Protein AF-T0RLL5-F1 (afdb_monomer)

Secondary structure (DSSP, 8-state):
----------TTHHHHHHHHHHHHHHHHHHHHHHHHHHHHHHHHHHHHHHHHHHHHHHHHHHHHHHHHHHHHHHHHHHHHS-TT-TTHHHHHHHHHHHHHHHHHHHHHTPPP---HHHHHHHHHH---PPPPP--GGGTT--

Organism: Saprolegnia diclina (strain VS20) (NCBI:txid1156394)

Sequence (142 aa):
MFDEDSDGMSDGGVVDDRVWMEKESLAMERRSRTVGFREGIDVGKEQMLQEGFDHGYKAGAAKGFEMGTLHGILRAFKHQFPADHPAMAAVLALAAELKASEEAAVTAGDIPAASSNQEAAVLAAVPLPLPHAPSTNDAHKE

Foldseek 3Di:
DDDDPPPPPPPVVVVVVVVVVVVVVVVVVVCCVVVVVVVVVVVVVVVVVVVVCVVVCVVLVQQVVQLVLLLVLLVVCPVPDDCPPPLNVLSVVLNVVSVVQCVVCVVVVHRHGDDPVSVVSSCVSGVDDRDDDDPPVVPPDD

Radius of gyration: 35.5 Å; Cα contacts (8 Å, |Δi|>4): 57; chains: 1; bounding box: 49×31×124 Å

InterPro domains:
  IPR019191 Essential protein Yae1, N-terminal [PF09811] (36-74)
  IPR038881 Yae1-like [PTHR18829] (14-79)

Nearest PDB structures (foldseek):
  5wkq-assembly1_A  TM=6.119E-01  e=4.401E+00  Shigella flexneri

Solvent-accessible surface area (backbone atoms only — not comparable to full-atom values): 8384 Å² total; per-residue (Å²): 141,81,82,78,83,75,78,76,72,67,81,64,56,69,61,50,52,51,55,51,51,54,50,49,51,53,52,48,50,52,47,50,53,56,49,50,51,50,52,50,50,52,51,51,51,50,51,54,50,49,55,51,46,53,55,50,45,56,57,43,49,54,27,45,48,52,41,49,49,54,52,48,52,50,50,48,48,61,71,76,46,65,82,84,42,87,53,43,64,57,48,52,51,51,54,51,51,52,52,52,52,37,55,51,26,53,73,72,72,44,78,45,59,65,49,74,66,56,54,53,50,48,44,71,69,40,93,59,87,77,83,75,76,84,70,80,80,73,80,80,81,129

Mean predicted aligned error: 13.97 Å

pLDDT: mean 77.92, std 14.73, range [38.81, 93.06]

Structure (mmCIF, N/CA/C/O backbone):
data_AF-T0RLL5-F1
#
_entry.id   AF-T0RLL5-F1
#
loop_
_atom_site.group_PDB
_atom_site.id
_atom_site.type_symbol
_atom_site.label_atom_id
_atom_site.label_alt_id
_atom_site.label_comp_id
_atom_site.label_asym_id
_atom_site.label_entity_id
_atom_site.label_seq_id
_atom_site.pdbx_PDB_ins_code
_atom_site.Cartn_x
_atom_site.Cartn_y
_atom_site.Cartn_z
_atom_site.occupancy
_atom_site.B_iso_or_equiv
_atom_site.auth_seq_id
_atom_site.auth_comp_id
_atom_site.auth_asym_id
_atom_site.auth_atom_id
_atom_site.pdbx_PDB_model_num
ATOM 1 N N . MET A 1 1 ? 19.385 -3.910 -96.687 1.00 40.47 1 MET A N 1
ATOM 2 C CA . MET A 1 1 ? 19.036 -2.834 -95.747 1.00 40.47 1 MET A CA 1
ATOM 3 C C . MET A 1 1 ? 18.760 -3.542 -94.436 1.00 40.47 1 MET A C 1
ATOM 5 O O . MET A 1 1 ? 17.699 -4.129 -94.291 1.00 40.47 1 MET A O 1
ATOM 9 N N . PHE A 1 2 ? 19.808 -3.699 -93.632 1.00 43.12 2 PHE A N 1
ATOM 10 C CA . PHE A 1 2 ? 19.757 -4.292 -92.300 1.00 43.12 2 PHE A CA 1
ATOM 11 C C . PHE A 1 2 ? 20.078 -3.125 -91.378 1.00 43.12 2 PHE A C 1
ATOM 13 O O . PHE A 1 2 ? 21.207 -2.643 -91.414 1.00 43.12 2 PHE A O 1
ATOM 20 N N . ASP A 1 3 ? 19.066 -2.594 -90.702 1.00 46.31 3 ASP A N 1
ATOM 21 C CA . ASP A 1 3 ? 19.270 -1.566 -89.691 1.00 46.31 3 ASP A CA 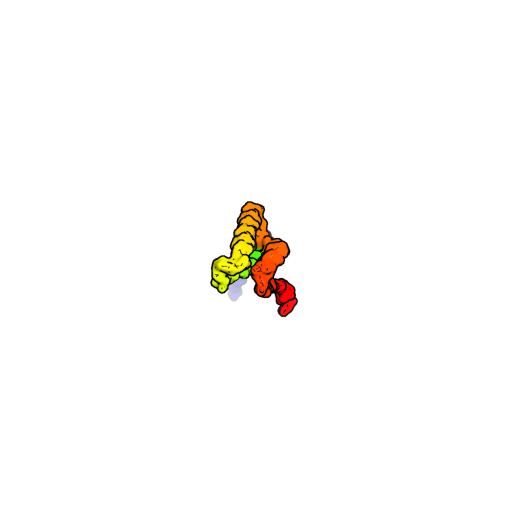1
ATOM 22 C C . ASP A 1 3 ? 19.801 -2.256 -88.430 1.00 46.31 3 ASP A C 1
ATOM 24 O O . ASP A 1 3 ? 19.223 -3.222 -87.931 1.00 46.31 3 ASP A O 1
ATOM 28 N N . GLU A 1 4 ? 20.979 -1.807 -88.008 1.00 52.03 4 GLU A N 1
ATOM 29 C CA . GLU A 1 4 ? 21.642 -2.158 -86.761 1.00 52.03 4 GLU A CA 1
ATOM 30 C C . GLU A 1 4 ? 20.833 -1.588 -85.594 1.00 52.03 4 GLU A C 1
ATOM 32 O O . GLU A 1 4 ? 20.933 -0.399 -85.279 1.00 52.03 4 GLU A O 1
ATOM 37 N N . ASP A 1 5 ? 20.077 -2.444 -84.909 1.00 48.53 5 ASP A N 1
ATOM 38 C CA . ASP A 1 5 ? 19.682 -2.190 -83.527 1.00 48.53 5 ASP A CA 1
ATOM 39 C C . ASP A 1 5 ? 20.956 -2.255 -82.671 1.00 48.53 5 ASP A C 1
ATOM 41 O O . ASP A 1 5 ? 21.390 -3.294 -82.172 1.00 48.53 5 ASP A O 1
ATOM 45 N N . SER A 1 6 ? 21.628 -1.108 -82.603 1.00 50.38 6 SER A N 1
ATOM 46 C CA . SER A 1 6 ? 22.720 -0.814 -81.689 1.00 50.38 6 SER A CA 1
ATOM 47 C C . SER A 1 6 ? 22.157 -0.797 -80.268 1.00 50.38 6 SER A C 1
ATOM 49 O O . SER A 1 6 ? 21.917 0.270 -79.696 1.00 50.38 6 SER A O 1
ATOM 51 N N . ASP A 1 7 ? 21.986 -1.983 -79.689 1.00 55.16 7 ASP A N 1
ATOM 52 C CA . ASP A 1 7 ? 21.753 -2.198 -78.263 1.00 55.16 7 ASP A CA 1
ATOM 53 C C . ASP A 1 7 ? 23.016 -1.810 -77.481 1.00 55.16 7 ASP A C 1
ATOM 55 O O . ASP A 1 7 ? 23.765 -2.631 -76.952 1.00 55.16 7 ASP A O 1
ATOM 59 N N . GLY A 1 8 ? 23.261 -0.503 -77.412 1.00 52.50 8 GLY A N 1
ATOM 60 C CA . GLY A 1 8 ? 24.186 0.128 -76.487 1.00 52.50 8 GLY A CA 1
ATOM 61 C C . GLY A 1 8 ? 23.613 0.082 -75.076 1.00 52.50 8 GLY A C 1
ATOM 62 O O . GLY A 1 8 ? 23.361 1.125 -74.476 1.00 52.50 8 GLY A O 1
ATOM 63 N N . MET A 1 9 ? 23.397 -1.121 -74.542 1.00 52.41 9 MET A N 1
ATOM 64 C CA . MET A 1 9 ? 23.242 -1.303 -73.107 1.00 52.41 9 MET A CA 1
ATOM 65 C C . MET A 1 9 ? 24.612 -1.084 -72.490 1.00 52.41 9 MET A C 1
ATOM 67 O O . MET A 1 9 ? 25.475 -1.961 -72.484 1.00 52.41 9 MET A O 1
ATOM 71 N N . SER A 1 10 ? 24.835 0.145 -72.030 1.00 55.50 10 SER A N 1
ATOM 72 C CA . SER A 1 10 ? 25.986 0.458 -71.209 1.00 55.50 10 SER A CA 1
ATOM 73 C C . SER A 1 10 ? 25.939 -0.434 -69.965 1.00 55.50 10 SER A C 1
ATOM 75 O O . SER A 1 10 ? 25.114 -0.275 -69.068 1.00 55.50 10 SER A O 1
ATOM 77 N N . ASP A 1 11 ? 26.880 -1.370 -69.894 1.00 53.69 11 ASP A N 1
ATOM 78 C CA . ASP A 1 11 ? 27.212 -2.224 -68.744 1.00 53.69 11 ASP A CA 1
ATOM 79 C C . ASP A 1 11 ? 27.690 -1.413 -67.506 1.00 53.69 11 ASP A C 1
ATOM 81 O O . ASP A 1 11 ? 28.348 -1.911 -66.600 1.00 53.69 11 ASP A O 1
ATOM 85 N N . GLY A 1 12 ? 27.382 -0.112 -67.452 1.00 53.78 12 GLY A N 1
ATOM 86 C CA . GLY A 1 12 ? 27.729 0.799 -66.363 1.00 53.78 12 GLY A CA 1
ATOM 87 C C . GLY A 1 12 ? 26.679 0.881 -65.251 1.00 53.78 12 GLY A C 1
ATOM 88 O O . GLY A 1 12 ? 27.010 1.341 -64.163 1.00 53.78 12 GLY A O 1
ATOM 89 N N . GLY A 1 13 ? 25.438 0.432 -65.488 1.00 55.12 13 GLY A N 1
ATOM 90 C CA . GLY A 1 13 ? 24.351 0.501 -64.496 1.00 55.12 13 GLY A CA 1
ATOM 91 C C . GLY A 1 13 ? 24.400 -0.598 -63.425 1.00 55.12 13 GLY A C 1
ATOM 92 O O . GLY A 1 13 ? 24.160 -0.339 -62.252 1.00 55.12 13 GLY A O 1
ATOM 93 N N . VAL A 1 14 ? 24.795 -1.821 -63.795 1.00 56.12 14 VAL A N 1
ATOM 94 C CA . VAL A 1 14 ? 24.781 -2.987 -62.884 1.00 56.12 14 VAL A CA 1
ATOM 95 C C . VAL A 1 14 ? 25.866 -2.890 -61.802 1.00 56.12 14 VAL A C 1
ATOM 97 O O . VAL A 1 14 ? 25.698 -3.389 -60.686 1.00 56.12 14 VAL A O 1
ATOM 100 N N . VAL A 1 15 ? 26.990 -2.244 -62.123 1.00 58.16 15 VAL A N 1
ATOM 101 C CA . VAL A 1 15 ? 28.106 -2.039 -61.189 1.00 58.16 15 VAL A CA 1
ATOM 102 C C . VAL A 1 15 ? 27.783 -0.926 -60.188 1.00 58.16 15 VAL A C 1
ATOM 104 O O . VAL A 1 15 ? 28.099 -1.069 -59.008 1.00 58.16 15 VAL A O 1
ATOM 107 N N . ASP A 1 16 ? 27.108 0.139 -60.631 1.00 68.31 16 ASP A N 1
ATOM 108 C CA . ASP A 1 16 ? 26.664 1.235 -59.761 1.00 68.31 16 ASP A CA 1
ATOM 109 C C . ASP A 1 16 ? 25.573 0.751 -58.790 1.00 68.31 16 ASP A C 1
ATOM 111 O O . ASP A 1 16 ? 25.702 0.936 -57.580 1.00 68.31 16 ASP A O 1
ATOM 115 N N . ASP A 1 17 ? 24.580 -0.004 -59.275 1.00 73.94 17 ASP A N 1
ATOM 116 C CA . ASP A 1 17 ? 23.500 -0.557 -58.445 1.00 73.94 17 ASP A CA 1
ATOM 117 C C . ASP A 1 17 ? 24.015 -1.489 -57.337 1.00 73.94 17 ASP A C 1
ATOM 119 O O . ASP A 1 17 ? 23.561 -1.410 -56.194 1.00 73.94 17 ASP A O 1
ATOM 123 N N . ARG A 1 18 ? 25.007 -2.345 -57.627 1.00 80.44 18 ARG A N 1
ATOM 124 C CA . ARG A 1 18 ? 25.628 -3.211 -56.606 1.00 80.44 18 ARG A CA 1
ATOM 125 C C . ARG A 1 18 ? 26.347 -2.411 -55.525 1.00 80.44 18 ARG A C 1
ATOM 127 O O . ARG A 1 18 ? 26.190 -2.709 -54.343 1.00 80.44 18 ARG A O 1
ATOM 134 N N . VAL A 1 19 ? 27.095 -1.379 -55.909 1.00 82.25 19 VAL A N 1
ATOM 135 C CA . VAL A 1 19 ? 27.817 -0.518 -54.960 1.00 82.25 19 VAL A CA 1
ATOM 136 C C . VAL A 1 19 ? 26.840 0.306 -54.116 1.00 82.25 19 VAL A C 1
ATOM 138 O O . VAL A 1 19 ? 27.071 0.508 -52.921 1.00 82.25 19 VAL A O 1
ATOM 141 N N . TRP A 1 20 ? 25.727 0.758 -54.698 1.00 82.38 20 TRP A N 1
ATOM 142 C CA . TRP A 1 20 ? 24.647 1.414 -53.960 1.00 82.38 20 TRP A C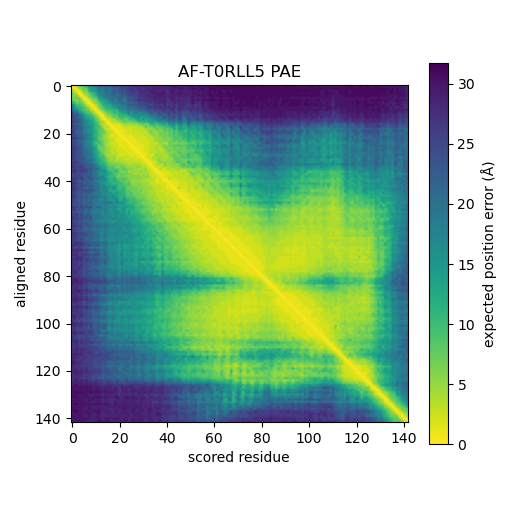A 1
ATOM 143 C C . TRP A 1 20 ? 23.951 0.467 -52.982 1.00 82.38 20 TRP A C 1
ATOM 145 O O . TRP A 1 20 ? 23.741 0.846 -51.829 1.00 82.38 20 TRP A O 1
ATOM 155 N N . MET A 1 21 ? 23.669 -0.773 -53.388 1.00 84.94 21 MET A N 1
ATOM 156 C CA . MET A 1 21 ? 23.091 -1.794 -52.509 1.00 84.94 21 MET A CA 1
ATOM 157 C C . MET A 1 21 ? 24.010 -2.140 -51.330 1.00 84.94 21 MET A C 1
ATOM 159 O O . MET A 1 21 ? 23.534 -2.243 -50.202 1.00 84.94 21 MET A O 1
ATOM 163 N N . GLU A 1 22 ? 25.319 -2.271 -51.552 1.00 87.81 22 GLU A N 1
ATOM 164 C CA . GLU A 1 22 ? 26.298 -2.517 -50.481 1.00 87.81 22 GLU A CA 1
ATOM 165 C C . GLU A 1 22 ? 26.426 -1.329 -49.515 1.00 87.81 22 GLU A C 1
ATOM 167 O O . GLU A 1 22 ? 26.565 -1.506 -48.303 1.00 87.81 22 GLU A O 1
ATOM 172 N N . LYS A 1 23 ? 26.346 -0.093 -50.022 1.00 86.50 23 LYS A N 1
ATOM 173 C CA . LYS A 1 23 ? 26.324 1.106 -49.171 1.00 86.50 23 LYS A CA 1
ATOM 174 C C . LYS A 1 23 ? 25.053 1.186 -48.335 1.00 86.50 23 LYS A C 1
ATOM 176 O O . LYS A 1 23 ? 25.141 1.507 -47.148 1.00 86.50 23 LYS A O 1
ATOM 181 N N . GLU A 1 24 ? 23.896 0.895 -48.926 1.00 87.31 24 GLU A N 1
ATOM 182 C CA . GLU A 1 24 ? 22.623 0.910 -48.205 1.00 87.31 24 GLU A CA 1
ATOM 183 C C . GLU A 1 24 ? 22.555 -0.222 -47.173 1.00 87.31 24 GLU A C 1
ATOM 185 O O . GLU A 1 24 ? 22.104 0.013 -46.053 1.00 87.31 24 GLU A O 1
ATOM 190 N N . SER A 1 25 ? 23.086 -1.413 -47.479 1.00 87.69 25 SER A N 1
ATOM 191 C CA . SER A 1 25 ? 23.151 -2.522 -46.518 1.00 87.69 25 SER A CA 1
ATOM 192 C C . SER A 1 25 ? 24.046 -2.184 -45.322 1.00 87.69 25 SER A C 1
ATOM 194 O O . SER A 1 25 ? 23.629 -2.363 -44.179 1.00 87.69 25 SER A O 1
ATOM 196 N N . LEU A 1 26 ? 25.215 -1.573 -45.549 1.00 87.19 26 LEU A N 1
ATOM 197 C CA . LEU A 1 26 ? 26.088 -1.071 -44.482 1.00 87.19 26 LEU A CA 1
ATOM 198 C C . LEU A 1 26 ? 25.440 0.059 -43.674 1.00 87.19 26 LEU A C 1
ATOM 200 O O . LEU A 1 26 ? 25.594 0.125 -42.451 1.00 87.19 26 LEU A O 1
ATOM 204 N N . ALA A 1 27 ? 24.720 0.971 -44.329 1.00 84.81 27 ALA A N 1
ATOM 205 C CA . ALA A 1 27 ? 23.989 2.037 -43.649 1.00 84.81 27 ALA A CA 1
ATOM 206 C C . ALA A 1 27 ? 22.841 1.476 -42.798 1.00 84.81 27 ALA A C 1
ATOM 208 O O . ALA A 1 27 ? 22.596 1.950 -41.685 1.00 84.81 27 ALA A O 1
ATOM 209 N N . MET A 1 28 ? 22.144 0.455 -43.296 1.00 84.12 28 MET A N 1
ATOM 210 C CA . MET A 1 28 ? 21.097 -0.254 -42.573 1.00 84.12 28 MET A CA 1
ATOM 211 C C . MET A 1 28 ? 21.667 -1.038 -41.387 1.00 84.12 28 MET A C 1
ATOM 213 O O . MET A 1 28 ? 21.129 -0.919 -40.292 1.00 84.12 28 MET A O 1
ATOM 217 N N . GLU A 1 29 ? 22.790 -1.739 -41.547 1.00 84.69 29 GLU A N 1
ATOM 218 C CA . GLU A 1 29 ? 23.466 -2.467 -40.466 1.00 84.69 29 GLU A CA 1
ATOM 219 C C . GLU A 1 29 ? 23.929 -1.518 -39.353 1.00 84.69 29 GLU A C 1
ATOM 221 O O . GLU A 1 29 ? 23.670 -1.752 -38.171 1.00 84.69 29 GLU A O 1
ATOM 226 N N . ARG A 1 30 ? 24.550 -0.388 -39.718 1.00 81.88 30 ARG A N 1
ATOM 227 C CA . ARG A 1 30 ? 24.964 0.644 -38.754 1.00 81.88 30 ARG A CA 1
ATOM 228 C C . ARG A 1 30 ? 23.771 1.202 -37.989 1.00 81.88 30 ARG A C 1
ATOM 230 O O . ARG A 1 30 ? 23.822 1.274 -36.763 1.00 81.88 30 ARG A O 1
ATOM 237 N N . ARG A 1 31 ? 22.687 1.554 -38.692 1.00 80.81 31 ARG A N 1
ATOM 238 C CA . ARG A 1 31 ? 21.448 2.030 -38.059 1.00 80.81 31 ARG A CA 1
ATOM 239 C C . ARG A 1 31 ? 20.850 0.961 -37.153 1.00 80.81 31 ARG A C 1
ATOM 241 O O . ARG A 1 31 ? 20.584 1.264 -35.999 1.00 80.81 31 ARG A O 1
ATOM 248 N N . SER A 1 32 ? 20.726 -0.279 -37.618 1.00 80.06 32 SER A N 1
ATOM 249 C CA . SER A 1 32 ? 20.197 -1.397 -36.831 1.00 80.06 32 SER A CA 1
ATOM 250 C C . SER A 1 32 ? 21.017 -1.647 -35.568 1.00 80.06 32 SER A C 1
ATOM 252 O O . SER A 1 32 ? 20.441 -1.895 -34.515 1.00 80.06 32 SER A O 1
ATOM 254 N N . ARG A 1 33 ? 22.348 -1.544 -35.634 1.00 77.94 33 ARG A N 1
ATOM 255 C CA . ARG A 1 33 ? 23.220 -1.732 -34.471 1.00 77.94 33 ARG A CA 1
ATOM 256 C C . ARG A 1 33 ? 23.109 -0.581 -33.476 1.00 77.94 33 ARG A C 1
ATOM 258 O O . ARG A 1 33 ? 23.048 -0.821 -32.276 1.00 77.94 33 ARG A O 1
ATOM 265 N N . THR A 1 34 ? 23.089 0.666 -33.946 1.00 80.75 34 THR A N 1
ATOM 266 C CA . THR A 1 34 ? 23.006 1.839 -33.061 1.00 80.75 34 THR A CA 1
ATOM 267 C C . THR A 1 34 ? 21.610 2.017 -32.464 1.00 80.75 34 THR A C 1
ATOM 269 O O . THR A 1 34 ? 21.494 2.324 -31.280 1.00 80.75 34 THR A O 1
ATOM 272 N N . VAL A 1 35 ? 20.562 1.816 -33.264 1.00 81.69 35 VAL A N 1
ATOM 273 C CA . VAL A 1 35 ? 19.163 1.882 -32.824 1.00 81.69 35 VAL A CA 1
ATOM 274 C C . VAL A 1 35 ? 18.848 0.692 -31.927 1.00 81.69 35 VAL A C 1
ATOM 276 O O . VAL A 1 35 ? 18.430 0.909 -30.799 1.00 81.69 35 VAL A O 1
ATOM 279 N N . GLY A 1 36 ? 19.186 -0.534 -32.338 1.00 81.69 36 GLY A N 1
ATOM 280 C CA . GLY A 1 36 ? 18.949 -1.731 -31.527 1.00 81.69 36 GLY A CA 1
ATOM 281 C C . GLY A 1 36 ? 19.698 -1.723 -30.191 1.00 81.69 36 GLY A C 1
ATOM 282 O O . GLY A 1 36 ? 19.170 -2.191 -29.190 1.00 81.69 36 GLY A O 1
ATOM 283 N N . PHE A 1 37 ? 20.901 -1.140 -30.125 1.00 82.75 37 PHE A N 1
ATOM 284 C CA . PHE A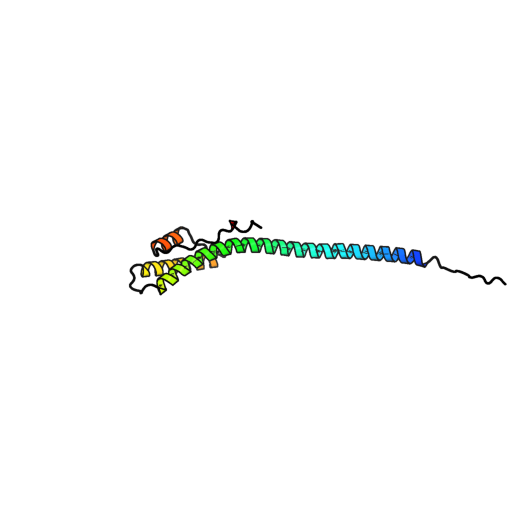 1 37 ? 21.612 -0.974 -28.851 1.00 82.75 37 PHE A CA 1
ATOM 285 C C . PHE A 1 37 ? 20.940 0.054 -27.932 1.00 82.75 37 PHE A C 1
ATOM 287 O O . PHE A 1 37 ? 20.863 -0.161 -26.725 1.00 82.75 37 PHE A O 1
ATOM 294 N N . ARG A 1 38 ? 20.440 1.165 -28.488 1.00 87.25 38 ARG A N 1
ATOM 295 C CA . ARG A 1 38 ? 19.687 2.168 -27.721 1.00 87.25 38 ARG A CA 1
ATOM 296 C C . ARG A 1 38 ? 18.367 1.600 -27.212 1.00 87.25 38 ARG A C 1
ATOM 298 O O . ARG A 1 38 ? 18.121 1.652 -26.015 1.00 87.25 38 ARG A O 1
ATOM 305 N N . GLU A 1 39 ? 17.593 0.988 -28.101 1.00 85.38 39 GLU A N 1
ATOM 306 C CA . GLU A 1 39 ? 16.336 0.323 -27.761 1.00 85.38 39 GLU A CA 1
ATOM 307 C C . GLU A 1 39 ? 16.556 -0.785 -26.730 1.00 85.38 39 GLU A C 1
ATOM 309 O O . GLU A 1 39 ? 15.828 -0.854 -25.749 1.00 85.38 39 GLU A O 1
ATOM 314 N N . GLY A 1 40 ? 17.604 -1.600 -26.878 1.00 86.94 40 GLY A N 1
ATOM 315 C CA . GLY A 1 40 ? 17.948 -2.632 -25.899 1.00 86.94 40 GLY A CA 1
ATOM 316 C C . GLY A 1 40 ? 18.291 -2.069 -24.516 1.00 86.94 40 GLY A C 1
ATOM 317 O O . GLY A 1 40 ? 17.884 -2.643 -23.508 1.00 86.94 40 GLY A O 1
ATOM 318 N N . ILE A 1 41 ? 18.995 -0.933 -24.445 1.00 87.44 41 ILE A N 1
ATOM 319 C CA . ILE A 1 41 ? 19.254 -0.239 -23.173 1.00 87.44 41 ILE A CA 1
ATOM 320 C C . ILE A 1 41 ? 17.955 0.276 -22.556 1.00 87.44 41 ILE A C 1
ATOM 322 O O . ILE A 1 41 ? 17.757 0.127 -21.351 1.00 87.44 41 ILE A O 1
ATOM 326 N N . ASP A 1 42 ? 17.095 0.900 -23.354 1.00 88.19 42 ASP A N 1
ATOM 327 C CA . ASP A 1 42 ? 15.865 1.508 -22.854 1.00 88.19 42 ASP A CA 1
ATOM 328 C C . ASP A 1 42 ? 14.874 0.435 -22.385 1.00 88.19 42 ASP A C 1
ATOM 330 O O . ASP A 1 42 ? 14.348 0.532 -21.278 1.00 88.19 42 ASP A O 1
ATOM 334 N N . VAL A 1 43 ? 14.722 -0.653 -23.147 1.00 88.94 43 VAL A N 1
ATOM 335 C CA . VAL A 1 43 ? 13.923 -1.823 -22.754 1.00 88.94 43 VAL A CA 1
ATOM 336 C C . VAL A 1 43 ? 14.483 -2.471 -21.489 1.00 88.94 43 VAL A C 1
ATOM 338 O O . VAL A 1 43 ? 13.720 -2.767 -20.576 1.00 88.94 43 VAL A O 1
ATOM 341 N N . GLY A 1 44 ? 15.803 -2.659 -21.391 1.00 87.94 44 GLY A N 1
ATOM 342 C CA . GLY A 1 44 ? 16.420 -3.254 -20.203 1.00 87.94 44 GLY A CA 1
ATOM 343 C C . GLY A 1 44 ? 16.234 -2.405 -18.940 1.00 87.94 44 GLY A C 1
ATOM 344 O O . GLY A 1 44 ? 15.992 -2.946 -17.863 1.00 87.94 44 GLY A O 1
ATOM 345 N N . LYS A 1 45 ? 16.301 -1.073 -19.060 1.00 91.12 45 LYS A N 1
ATOM 346 C CA . LYS A 1 45 ? 16.005 -0.153 -17.949 1.00 91.12 45 LYS A CA 1
ATOM 347 C C . LYS A 1 45 ? 14.549 -0.242 -17.518 1.00 91.12 45 LYS A C 1
ATOM 349 O O . LYS A 1 45 ? 14.292 -0.317 -16.321 1.00 91.12 45 LYS A O 1
ATOM 354 N N . GLU A 1 46 ? 13.627 -0.229 -18.477 1.00 91.19 46 GLU A N 1
ATOM 355 C CA . GLU A 1 46 ? 12.196 -0.315 -18.193 1.00 91.19 46 GLU A CA 1
ATOM 356 C C . GLU A 1 46 ? 11.856 -1.649 -17.522 1.00 91.19 46 GLU A C 1
ATOM 358 O O . GLU A 1 46 ? 11.180 -1.663 -16.501 1.00 91.19 46 GLU A O 1
ATOM 363 N N . GLN A 1 47 ? 12.395 -2.765 -18.020 1.00 90.00 47 GLN A N 1
ATOM 364 C CA . GLN A 1 47 ? 12.194 -4.086 -17.418 1.00 90.00 47 GLN A CA 1
ATOM 365 C C . GLN A 1 47 ? 12.692 -4.137 -15.971 1.00 90.00 47 GLN A C 1
ATOM 367 O O . GLN A 1 47 ? 11.937 -4.508 -15.078 1.00 90.00 47 GLN A O 1
ATOM 372 N N . MET A 1 48 ? 13.926 -3.692 -15.720 1.00 89.69 48 MET A N 1
ATOM 373 C CA . MET A 1 48 ? 14.482 -3.650 -14.363 1.00 89.69 48 MET A CA 1
ATOM 374 C C . MET A 1 48 ? 13.684 -2.730 -13.429 1.00 89.69 48 MET A C 1
ATOM 376 O O . MET A 1 48 ? 13.528 -3.026 -12.244 1.00 89.69 48 MET A O 1
ATOM 380 N N . LEU A 1 49 ? 13.172 -1.610 -13.947 1.00 91.25 49 LEU A N 1
ATOM 381 C CA . LEU A 1 49 ? 12.329 -0.690 -13.189 1.00 91.25 49 LEU A CA 1
ATOM 382 C C . LEU A 1 49 ? 10.995 -1.341 -12.808 1.00 91.25 49 LEU A C 1
ATOM 384 O O . LEU A 1 49 ? 10.595 -1.250 -11.648 1.00 91.25 49 LEU A O 1
ATOM 388 N N . GLN A 1 50 ? 10.334 -2.005 -13.758 1.00 93.06 50 GLN A N 1
ATOM 389 C CA . GLN A 1 50 ? 9.073 -2.709 -13.522 1.00 93.06 50 GLN A CA 1
ATOM 390 C C . GLN A 1 50 ? 9.256 -3.854 -12.524 1.00 93.06 50 GLN A C 1
ATOM 392 O O . GLN A 1 50 ? 8.494 -3.952 -11.570 1.00 93.06 50 GLN A O 1
ATOM 397 N N . GLU A 1 51 ? 10.311 -4.661 -12.659 1.00 91.94 51 GLU A N 1
ATOM 398 C CA . GLU A 1 51 ? 10.612 -5.736 -11.704 1.00 91.94 51 GLU A CA 1
ATOM 399 C C . GLU A 1 51 ? 10.846 -5.196 -10.285 1.00 91.94 51 GLU A C 1
ATOM 401 O O . GLU A 1 51 ? 10.321 -5.737 -9.305 1.00 91.94 51 GLU A O 1
ATOM 406 N N . GLY A 1 52 ? 11.597 -4.096 -10.165 1.00 90.06 52 GLY A N 1
ATOM 407 C CA . GLY A 1 52 ? 11.810 -3.415 -8.889 1.00 90.06 52 GLY A CA 1
ATOM 408 C C . GLY A 1 52 ? 10.512 -2.862 -8.295 1.00 90.06 52 GLY A C 1
ATOM 409 O O . GLY A 1 52 ? 10.268 -3.016 -7.093 1.00 90.06 52 GLY A O 1
ATOM 410 N N . PHE A 1 53 ? 9.660 -2.261 -9.130 1.00 90.44 53 PHE A N 1
ATOM 411 C CA . PHE A 1 53 ? 8.353 -1.758 -8.720 1.00 90.44 53 PHE A CA 1
ATOM 412 C C . PHE A 1 53 ? 7.435 -2.888 -8.263 1.00 90.44 53 PHE A C 1
ATOM 414 O O . PHE A 1 53 ? 6.891 -2.799 -7.169 1.00 90.44 53 PHE A O 1
ATOM 421 N N . ASP A 1 54 ? 7.299 -3.963 -9.035 1.00 91.06 54 ASP A N 1
ATOM 422 C CA . ASP A 1 54 ? 6.443 -5.102 -8.706 1.00 91.06 54 ASP A CA 1
ATOM 423 C C . ASP A 1 54 ? 6.845 -5.745 -7.380 1.00 91.06 54 ASP A C 1
ATOM 425 O O . ASP A 1 54 ? 5.989 -6.108 -6.566 1.00 91.06 54 ASP A O 1
ATOM 429 N N . HIS A 1 55 ? 8.151 -5.866 -7.134 1.00 88.50 55 HIS A N 1
ATOM 430 C CA . HIS A 1 55 ? 8.660 -6.378 -5.869 1.00 88.50 55 HIS A CA 1
ATOM 431 C C . HIS A 1 55 ? 8.296 -5.452 -4.701 1.00 88.50 55 HIS A C 1
ATOM 433 O O . HIS A 1 55 ? 7.734 -5.902 -3.697 1.00 88.50 55 HIS A O 1
ATOM 439 N N . GLY A 1 56 ? 8.564 -4.151 -4.849 1.00 87.56 56 GLY A N 1
ATOM 440 C CA . GLY A 1 56 ? 8.222 -3.145 -3.844 1.00 87.56 56 GLY A CA 1
ATOM 441 C C . GLY A 1 56 ? 6.715 -3.042 -3.600 1.00 87.56 56 GLY A C 1
ATOM 442 O O . GLY A 1 56 ? 6.279 -2.965 -2.453 1.00 87.56 56 GLY A O 1
ATOM 443 N N . TYR A 1 57 ? 5.910 -3.116 -4.659 1.00 87.94 57 TYR A N 1
ATOM 444 C CA . TYR A 1 57 ? 4.456 -3.047 -4.612 1.00 87.94 57 TYR A CA 1
ATOM 445 C C . TYR A 1 57 ? 3.868 -4.251 -3.887 1.00 87.94 57 TYR A C 1
ATOM 447 O O . TYR A 1 57 ? 3.047 -4.065 -2.998 1.00 87.94 57 TYR A O 1
ATOM 455 N N . LYS A 1 58 ? 4.306 -5.480 -4.188 1.00 88.06 58 LYS A N 1
ATOM 456 C CA . LYS A 1 58 ? 3.821 -6.683 -3.487 1.00 88.06 58 LYS A CA 1
ATOM 457 C C . LYS A 1 58 ? 4.108 -6.615 -1.987 1.00 88.06 58 LYS A C 1
ATOM 459 O O . LYS A 1 58 ? 3.216 -6.873 -1.180 1.00 88.06 58 LYS A O 1
ATOM 464 N N . ALA A 1 59 ? 5.328 -6.228 -1.612 1.00 85.81 59 ALA A N 1
ATOM 465 C CA . ALA A 1 59 ? 5.711 -6.082 -0.209 1.00 85.81 59 ALA A CA 1
ATOM 466 C C . ALA A 1 59 ? 4.957 -4.932 0.483 1.00 85.81 59 ALA A C 1
ATOM 468 O O . ALA A 1 59 ? 4.516 -5.073 1.624 1.00 85.81 59 ALA A O 1
ATOM 469 N N . GLY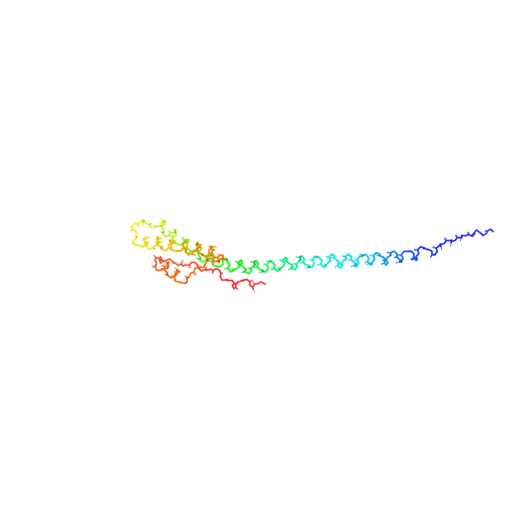 A 1 60 ? 4.789 -3.805 -0.211 1.00 86.88 60 GLY A N 1
ATOM 470 C CA . GLY A 1 60 ? 4.080 -2.628 0.282 1.00 86.88 60 GLY A CA 1
ATOM 471 C C . GLY A 1 60 ? 2.582 -2.842 0.437 1.00 86.88 60 GLY A C 1
ATOM 472 O O . GLY A 1 60 ? 2.013 -2.465 1.456 1.00 86.88 60 GLY A O 1
ATOM 473 N N . ALA A 1 61 ? 1.950 -3.489 -0.539 1.00 86.56 61 ALA A N 1
ATOM 474 C CA . ALA A 1 61 ? 0.523 -3.770 -0.541 1.00 86.56 61 ALA A CA 1
ATOM 475 C C . ALA A 1 61 ? 0.134 -4.712 0.601 1.00 86.56 61 ALA A C 1
ATOM 477 O O . ALA A 1 61 ? -0.848 -4.441 1.284 1.00 86.56 61 ALA A O 1
ATOM 478 N N . ALA A 1 62 ? 0.915 -5.770 0.852 1.00 86.31 62 ALA A N 1
ATOM 479 C CA . ALA A 1 62 ? 0.661 -6.689 1.962 1.00 86.31 62 ALA A CA 1
ATOM 480 C C . ALA A 1 62 ? 0.711 -5.964 3.319 1.00 86.31 62 ALA A C 1
ATOM 482 O O . ALA A 1 62 ? -0.270 -5.962 4.061 1.00 86.31 62 ALA A O 1
ATOM 483 N N . LYS A 1 63 ? 1.810 -5.250 3.590 1.00 87.00 63 LYS A N 1
ATOM 484 C CA . LYS A 1 63 ? 2.001 -4.493 4.839 1.00 87.00 63 LYS A CA 1
ATOM 485 C C . LYS A 1 63 ? 0.972 -3.371 5.016 1.00 87.00 63 LYS A C 1
ATOM 487 O O . LYS A 1 63 ? 0.421 -3.180 6.098 1.00 87.00 63 LYS A O 1
ATOM 492 N N . GLY A 1 64 ? 0.675 -2.645 3.938 1.00 87.62 64 GLY A N 1
ATOM 493 C CA . GLY A 1 64 ? -0.334 -1.588 3.932 1.00 87.62 64 GLY A CA 1
ATOM 494 C C . GLY A 1 64 ? -1.750 -2.123 4.158 1.00 87.62 64 GLY A C 1
ATOM 495 O O . GLY A 1 64 ? -2.546 -1.476 4.838 1.00 87.62 64 GLY A O 1
ATOM 496 N N . PHE A 1 65 ? -2.062 -3.315 3.641 1.00 87.00 65 PHE A N 1
ATOM 497 C CA . PHE A 1 65 ? -3.343 -3.977 3.874 1.00 87.00 65 PHE A CA 1
ATOM 498 C C . PHE A 1 65 ? -3.516 -4.383 5.342 1.00 87.00 65 PHE A C 1
ATOM 500 O O . PHE A 1 65 ? -4.576 -4.135 5.918 1.00 87.00 65 PHE A O 1
ATOM 507 N N . GLU A 1 66 ? -2.484 -4.951 5.967 1.00 87.12 66 GLU A N 1
ATOM 508 C CA . GLU A 1 66 ? -2.491 -5.309 7.392 1.00 87.12 66 GLU A CA 1
ATOM 509 C C . GLU A 1 66 ? -2.747 -4.073 8.269 1.00 87.12 66 GLU A C 1
ATOM 511 O O . GLU A 1 66 ? -3.706 -4.036 9.046 1.00 87.12 66 GLU A O 1
ATOM 516 N N . MET A 1 67 ? -1.970 -3.004 8.069 1.00 86.81 67 MET A N 1
ATOM 517 C CA . MET A 1 67 ? -2.126 -1.754 8.824 1.00 86.81 67 MET A CA 1
ATOM 518 C C . MET A 1 67 ? -3.480 -1.078 8.590 1.00 86.81 67 MET A C 1
ATOM 520 O O . MET A 1 67 ? -4.141 -0.638 9.539 1.00 86.81 67 MET A O 1
ATOM 524 N N . GLY A 1 68 ? -3.936 -1.042 7.335 1.00 88.56 68 GLY A N 1
ATOM 525 C CA . GLY A 1 68 ? -5.247 -0.513 6.970 1.00 88.56 68 GLY A CA 1
ATOM 526 C C . GLY A 1 68 ? -6.393 -1.300 7.607 1.00 88.56 68 GLY A C 1
ATOM 527 O O . GLY A 1 68 ? -7.387 -0.708 8.034 1.00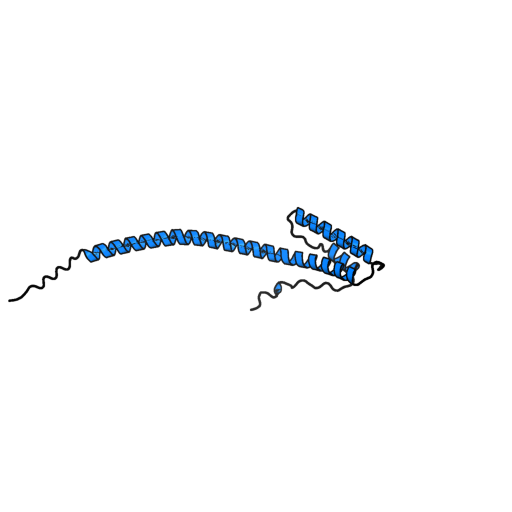 88.56 68 GLY A O 1
ATOM 528 N N . THR A 1 69 ? -6.239 -2.618 7.743 1.00 88.81 69 THR A N 1
ATOM 529 C CA . THR A 1 69 ? -7.219 -3.492 8.398 1.00 88.81 69 THR A CA 1
ATOM 530 C C . THR A 1 69 ? -7.332 -3.179 9.888 1.00 88.81 69 THR A C 1
ATOM 532 O O . THR A 1 69 ? -8.445 -2.995 10.388 1.00 88.81 69 THR A O 1
ATOM 535 N N . LEU A 1 70 ? -6.204 -3.029 10.592 1.00 88.50 70 LEU A N 1
ATOM 536 C CA . LEU A 1 70 ? -6.198 -2.646 12.010 1.00 88.50 70 LEU A CA 1
ATOM 537 C C . LEU A 1 70 ? -6.863 -1.280 12.225 1.00 88.50 70 LEU A C 1
ATOM 539 O O . LEU A 1 70 ? -7.740 -1.136 13.081 1.00 88.50 70 LEU A O 1
ATOM 543 N N . HIS A 1 71 ? -6.521 -0.292 11.395 1.00 90.06 71 HIS A N 1
ATOM 544 C CA . HIS A 1 71 ? -7.163 1.022 11.413 1.00 90.06 71 HIS A CA 1
ATOM 545 C C . HIS A 1 71 ? -8.670 0.943 11.145 1.00 90.06 71 HIS A C 1
ATOM 547 O O . HIS A 1 71 ? -9.463 1.602 11.826 1.00 90.06 71 HIS A O 1
ATOM 553 N N . GLY A 1 72 ? -9.072 0.123 10.173 1.00 89.31 72 GLY A N 1
ATOM 554 C CA . GLY A 1 72 ? -10.466 -0.124 9.829 1.00 89.31 72 GLY A CA 1
ATOM 555 C C . GLY A 1 72 ? -11.261 -0.680 11.008 1.00 89.31 72 GLY A C 1
ATOM 556 O O . GLY A 1 72 ? -12.324 -0.150 11.328 1.00 89.31 72 GLY A O 1
ATOM 557 N N . ILE A 1 73 ? -10.721 -1.681 11.706 1.00 88.75 73 ILE A N 1
ATOM 558 C CA . ILE A 1 73 ? -11.369 -2.312 12.866 1.00 88.75 73 ILE A CA 1
ATOM 559 C C . ILE A 1 73 ? -11.511 -1.326 14.022 1.00 88.75 73 ILE A C 1
ATOM 561 O O . ILE A 1 73 ? -12.602 -1.179 14.574 1.00 88.75 73 ILE A O 1
ATOM 565 N N . LEU A 1 74 ? -10.446 -0.594 14.358 1.00 88.38 74 LEU A N 1
ATOM 566 C CA . LEU A 1 74 ? -10.491 0.400 15.433 1.00 88.38 74 LEU A CA 1
ATOM 567 C C . LEU A 1 74 ? -11.483 1.528 15.117 1.00 88.38 74 LEU A C 1
ATOM 569 O O . LEU A 1 74 ? -12.192 2.004 16.006 1.00 88.38 74 LEU A O 1
ATOM 573 N N . ARG A 1 75 ? -11.581 1.948 13.851 1.00 89.75 75 ARG A N 1
ATOM 574 C CA . ARG A 1 75 ? -12.554 2.959 13.414 1.00 89.75 75 ARG A CA 1
ATOM 575 C C . ARG A 1 75 ? -13.986 2.428 13.429 1.00 89.75 75 ARG A C 1
ATOM 577 O O . ARG A 1 75 ? -14.879 3.146 13.876 1.00 89.75 75 ARG A O 1
ATOM 584 N N . ALA A 1 76 ? -14.201 1.194 12.979 1.00 88.94 76 ALA A N 1
ATOM 585 C CA . ALA A 1 76 ? -15.502 0.535 13.030 1.00 88.94 76 ALA A CA 1
ATOM 586 C C . ALA A 1 76 ? -15.985 0.399 14.479 1.00 88.94 76 ALA A C 1
ATOM 588 O O . ALA A 1 76 ? -17.118 0.764 14.784 1.00 88.94 76 ALA A O 1
ATOM 589 N N . PHE A 1 77 ? -15.103 -0.015 15.392 1.00 87.56 77 PHE A N 1
ATOM 590 C CA . PHE A 1 77 ? -15.412 -0.108 16.816 1.00 87.56 77 PHE A CA 1
ATOM 591 C C . PHE A 1 77 ? -15.840 1.241 17.405 1.00 87.56 77 PHE A C 1
ATOM 593 O O . PHE A 1 77 ? -16.876 1.332 18.061 1.00 87.56 77 PHE A O 1
ATOM 600 N N . LYS A 1 78 ? -15.087 2.312 17.119 1.00 88.94 78 LYS A N 1
ATOM 601 C CA . LYS A 1 78 ? -15.424 3.675 17.567 1.00 88.94 78 LYS A CA 1
ATOM 602 C C . LYS A 1 78 ? -16.786 4.156 17.069 1.00 88.94 78 LYS A C 1
ATOM 604 O O . LYS A 1 78 ? -17.425 4.952 17.743 1.00 88.94 78 LYS A O 1
ATOM 609 N N . HIS A 1 79 ? -17.196 3.730 15.877 1.00 88.81 79 HIS A N 1
ATOM 610 C CA . HIS A 1 79 ? -18.483 4.120 15.309 1.00 88.81 79 HIS A CA 1
ATOM 611 C C . HIS A 1 79 ? -19.645 3.282 15.855 1.00 88.81 79 HIS A C 1
ATOM 613 O O . HIS A 1 79 ? -20.742 3.801 16.037 1.00 88.81 79 HIS A O 1
ATOM 619 N N . GLN A 1 80 ? -19.403 1.996 16.118 1.00 88.62 80 GLN A N 1
ATOM 620 C CA . GLN A 1 80 ? -20.426 1.049 16.553 1.00 88.62 80 GLN A CA 1
ATOM 621 C C . GLN A 1 80 ? -20.787 1.190 18.039 1.00 88.62 80 GLN A C 1
ATOM 623 O O . GLN A 1 80 ? -21.936 0.948 18.410 1.00 88.62 80 GLN A O 1
ATOM 628 N N . PHE A 1 81 ? -19.822 1.544 18.892 1.00 86.06 81 PHE A N 1
ATOM 629 C CA . PHE A 1 81 ? -20.002 1.578 20.345 1.00 86.06 81 PHE A CA 1
ATOM 630 C C . PHE A 1 81 ? -20.006 3.010 20.904 1.00 86.06 81 PHE A C 1
ATOM 632 O O . PHE A 1 81 ? -19.254 3.861 20.426 1.00 86.06 81 PHE A O 1
ATOM 639 N N . PRO A 1 82 ? -20.818 3.292 21.942 1.00 86.44 82 PRO A N 1
ATOM 640 C CA . PRO A 1 82 ? -20.823 4.590 22.611 1.00 86.44 82 PRO A CA 1
ATOM 641 C C . PRO A 1 82 ? -19.505 4.846 23.357 1.00 86.44 82 PRO A C 1
ATOM 643 O O . PRO A 1 82 ? -18.793 3.912 23.729 1.00 86.44 82 PRO A O 1
ATOM 646 N N . ALA A 1 83 ? -19.201 6.121 23.618 1.00 84.06 83 ALA A N 1
ATOM 647 C CA . ALA A 1 83 ? -17.947 6.547 24.249 1.00 84.06 83 ALA A CA 1
ATOM 648 C C . ALA A 1 83 ? -17.708 5.931 25.642 1.00 84.06 83 ALA A C 1
ATOM 650 O O . ALA A 1 83 ? -16.561 5.698 26.013 1.00 84.06 83 ALA A O 1
ATOM 651 N N . ASP A 1 84 ? -18.782 5.607 26.365 1.00 86.44 84 ASP A N 1
ATOM 652 C CA . ASP A 1 84 ? -18.733 5.015 27.708 1.00 86.44 84 ASP A CA 1
ATOM 653 C C . ASP A 1 84 ? -18.422 3.507 27.700 1.00 86.44 84 ASP A C 1
ATOM 655 O O . ASP A 1 84 ? -18.373 2.868 28.752 1.00 86.44 84 ASP A O 1
ATOM 659 N N . HIS A 1 85 ? -18.226 2.903 26.523 1.00 84.69 85 HIS A N 1
ATOM 660 C CA . HIS A 1 85 ? -17.869 1.495 26.428 1.00 84.69 85 HIS A CA 1
ATOM 661 C C . HIS A 1 85 ? -16.512 1.240 27.118 1.00 84.69 85 HIS A C 1
ATOM 663 O O . HIS A 1 85 ? -15.536 1.928 26.811 1.00 84.69 85 HIS A O 1
ATOM 669 N N . PRO A 1 86 ? -16.384 0.217 27.986 1.00 84.50 86 PRO A N 1
ATOM 670 C CA . PRO A 1 86 ? -15.178 -0.006 28.794 1.00 84.50 86 PRO A CA 1
ATOM 671 C C . PRO A 1 86 ? -13.899 -0.189 27.960 1.00 84.50 86 PRO A C 1
ATOM 673 O O . PRO A 1 86 ? -12.818 0.209 28.381 1.00 84.50 86 PRO A O 1
ATOM 676 N N . ALA A 1 87 ? -14.017 -0.742 26.749 1.00 85.00 87 ALA A N 1
ATOM 677 C CA . ALA A 1 87 ? -12.890 -0.906 25.825 1.00 85.00 87 ALA A CA 1
ATOM 678 C C . ALA A 1 87 ? -12.558 0.347 24.982 1.00 85.00 87 ALA A C 1
ATOM 680 O O . ALA A 1 87 ? -11.541 0.361 24.294 1.00 85.00 87 ALA A O 1
ATOM 681 N N . MET A 1 88 ? -13.373 1.412 25.016 1.00 86.31 88 MET A N 1
ATOM 682 C CA . MET A 1 88 ? -13.181 2.597 24.164 1.00 86.31 88 MET A CA 1
ATOM 683 C C . MET A 1 88 ? -11.865 3.325 24.466 1.00 86.31 88 MET A C 1
ATOM 685 O O . MET A 1 88 ? -11.157 3.731 23.545 1.00 86.31 88 MET A O 1
ATOM 689 N N . ALA A 1 89 ? -11.497 3.443 25.746 1.00 87.44 89 ALA A N 1
ATOM 690 C CA . ALA A 1 89 ? -10.232 4.056 26.154 1.00 87.44 89 ALA A CA 1
ATOM 691 C C . ALA A 1 89 ? -9.017 3.289 25.598 1.00 87.44 89 ALA A C 1
ATOM 693 O O . ALA A 1 89 ? -8.090 3.903 25.069 1.00 87.44 89 ALA A O 1
ATOM 694 N N . ALA A 1 90 ? -9.055 1.953 25.645 1.00 87.50 90 ALA A N 1
ATOM 695 C CA . ALA A 1 90 ? -8.006 1.099 25.089 1.00 87.50 90 ALA A CA 1
ATOM 696 C C . ALA A 1 90 ? -7.926 1.216 23.557 1.00 87.50 90 ALA A C 1
ATOM 698 O O . ALA A 1 90 ? -6.843 1.380 23.005 1.00 87.50 90 ALA A O 1
ATOM 699 N N . VAL A 1 91 ? -9.071 1.223 22.866 1.00 87.19 91 VAL A N 1
ATOM 700 C CA . VAL A 1 91 ? -9.154 1.392 21.403 1.00 87.19 91 VAL A CA 1
ATOM 701 C C . VAL A 1 91 ? -8.624 2.757 20.950 1.00 87.19 91 VAL A C 1
ATOM 703 O O . VAL A 1 91 ? -7.981 2.864 19.904 1.00 87.19 91 VAL A O 1
ATOM 706 N N . LEU A 1 92 ? -8.872 3.819 21.720 1.00 88.75 92 LEU A N 1
ATOM 707 C CA . LEU A 1 92 ? -8.326 5.149 21.443 1.00 88.75 92 LEU A CA 1
ATOM 708 C C . LEU A 1 92 ? -6.806 5.196 21.628 1.00 88.75 92 LEU A C 1
ATOM 710 O O . LEU A 1 92 ? -6.129 5.757 20.767 1.00 88.75 92 LEU A O 1
ATOM 714 N N . ALA A 1 93 ? -6.288 4.588 22.698 1.00 89.56 93 ALA A N 1
ATOM 715 C CA . ALA A 1 93 ? -4.853 4.495 22.953 1.00 89.56 93 ALA A CA 1
ATOM 716 C C . ALA A 1 93 ? -4.131 3.695 21.855 1.00 89.56 93 ALA A C 1
ATOM 718 O O . ALA A 1 93 ? -3.171 4.195 21.275 1.00 89.56 93 ALA A O 1
ATOM 719 N N . LEU A 1 94 ? -4.656 2.519 21.492 1.00 88.19 94 LEU A N 1
ATOM 720 C CA . LEU A 1 94 ? -4.107 1.678 20.421 1.00 88.19 94 LEU A CA 1
ATOM 721 C C . LEU A 1 94 ? -4.108 2.392 19.067 1.00 88.19 94 LEU A C 1
ATOM 723 O O . LEU A 1 94 ? -3.132 2.319 18.329 1.00 88.19 94 LEU A O 1
ATOM 727 N N . ALA A 1 95 ? -5.176 3.126 18.742 1.00 89.00 95 ALA A N 1
ATOM 728 C CA . ALA A 1 95 ? -5.231 3.902 17.504 1.00 89.00 95 ALA A CA 1
ATOM 729 C C . ALA A 1 95 ? -4.179 5.025 17.465 1.00 89.00 95 ALA A C 1
ATOM 731 O O . ALA A 1 95 ? -3.643 5.323 16.401 1.00 89.00 95 ALA A O 1
ATOM 732 N N . ALA A 1 96 ? -3.891 5.662 18.604 1.00 89.69 96 ALA A N 1
ATOM 733 C CA . ALA A 1 96 ? -2.855 6.687 18.689 1.00 89.69 96 ALA A CA 1
ATOM 734 C C . ALA A 1 96 ? -1.447 6.083 18.568 1.00 89.69 96 ALA A C 1
ATOM 736 O O . ALA A 1 96 ? -0.605 6.641 17.869 1.00 89.69 96 ALA A O 1
ATOM 737 N N . GLU A 1 97 ? -1.210 4.933 19.201 1.00 89.50 97 GLU A N 1
ATOM 738 C CA . GLU A 1 97 ? 0.056 4.200 19.113 1.00 89.50 97 GLU A CA 1
ATOM 739 C C . GLU A 1 97 ? 0.335 3.705 17.689 1.00 89.50 97 GLU A C 1
ATOM 741 O O . GLU A 1 97 ? 1.425 3.932 17.164 1.00 89.50 97 GLU A O 1
ATOM 746 N N . LEU A 1 98 ? -0.662 3.099 17.031 1.00 87.94 98 LEU A N 1
ATOM 747 C CA . LEU A 1 98 ? -0.558 2.663 15.635 1.00 87.94 98 LEU A CA 1
ATOM 748 C C . LEU A 1 98 ? -0.193 3.832 14.724 1.00 87.94 98 LEU A C 1
ATOM 750 O O . LEU A 1 98 ? 0.788 3.745 13.989 1.00 87.94 98 LEU A O 1
ATOM 754 N N . LYS A 1 99 ? -0.906 4.955 14.843 1.00 88.62 99 LYS A N 1
ATOM 755 C CA . LYS A 1 99 ? -0.624 6.156 14.054 1.00 88.62 99 LYS A CA 1
ATOM 756 C C . LYS A 1 99 ? 0.786 6.708 14.304 1.00 88.62 99 LYS A C 1
ATOM 758 O O . LYS A 1 99 ? 1.474 7.069 13.357 1.00 88.62 99 LYS A O 1
ATOM 763 N N . ALA A 1 100 ? 1.243 6.739 15.555 1.00 89.56 100 ALA A N 1
ATOM 764 C CA . ALA A 1 100 ? 2.599 7.183 15.879 1.00 89.56 100 ALA A CA 1
ATOM 765 C C . ALA A 1 100 ? 3.668 6.250 15.282 1.00 89.56 100 ALA A C 1
ATOM 767 O O . ALA A 1 100 ? 4.687 6.719 14.775 1.00 89.56 100 ALA A O 1
ATOM 768 N N . SER A 1 101 ? 3.428 4.934 15.303 1.00 86.56 101 SER A N 1
ATOM 769 C CA . SER A 1 101 ? 4.333 3.955 14.689 1.00 86.56 101 SER A CA 1
ATOM 770 C C . SER A 1 101 ? 4.374 4.068 13.160 1.00 86.56 101 SER A C 1
ATOM 772 O O . SER A 1 101 ? 5.449 3.961 12.571 1.00 86.56 101 SER A O 1
ATOM 774 N N . GLU A 1 102 ? 3.238 4.367 12.520 1.00 87.62 102 GLU A N 1
ATOM 775 C CA . GLU A 1 102 ? 3.162 4.637 11.080 1.00 87.62 102 GLU A CA 1
ATOM 776 C C . GLU A 1 102 ? 3.947 5.890 10.701 1.00 87.62 102 GLU A C 1
ATOM 778 O O . GLU A 1 102 ? 4.772 5.849 9.793 1.00 87.62 102 GLU A O 1
ATOM 783 N N . GLU A 1 103 ? 3.730 6.996 11.413 1.00 87.62 103 GLU A N 1
ATOM 784 C CA . GLU A 1 103 ? 4.435 8.256 11.165 1.00 87.62 103 GLU A CA 1
ATOM 785 C C . GLU A 1 103 ? 5.954 8.097 11.338 1.00 87.62 103 GLU A C 1
ATOM 787 O O . GLU A 1 103 ? 6.732 8.647 10.552 1.00 87.62 103 GLU A O 1
ATOM 792 N N . ALA A 1 104 ? 6.386 7.293 12.315 1.00 87.50 104 ALA A N 1
ATOM 793 C CA . ALA A 1 104 ? 7.794 6.965 12.511 1.00 87.50 104 ALA A CA 1
ATOM 794 C C . ALA A 1 104 ? 8.376 6.151 11.342 1.00 87.50 104 ALA A C 1
ATOM 796 O O . ALA A 1 104 ? 9.448 6.494 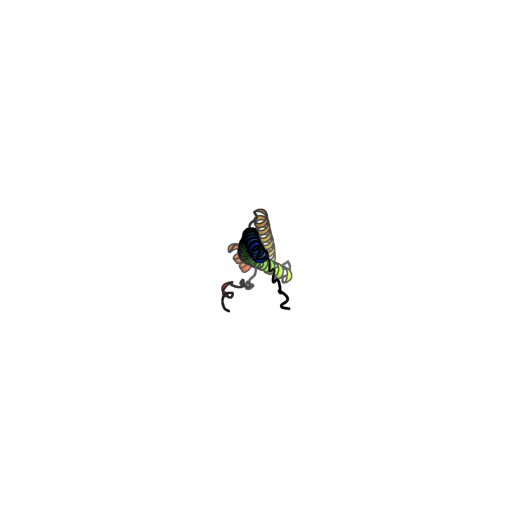10.844 1.00 87.50 104 ALA A O 1
ATOM 797 N N . ALA A 1 105 ? 7.665 5.120 10.870 1.00 86.44 105 ALA A N 1
ATOM 798 C CA . ALA A 1 105 ? 8.092 4.307 9.729 1.00 86.44 105 ALA A CA 1
ATOM 799 C C . ALA A 1 105 ? 8.178 5.139 8.439 1.00 86.44 105 ALA A C 1
ATOM 801 O O . ALA A 1 105 ? 9.187 5.101 7.738 1.00 86.44 105 ALA A O 1
ATOM 802 N N . VAL A 1 106 ? 7.169 5.975 8.181 1.00 86.50 106 VAL A N 1
ATOM 803 C CA . VAL A 1 106 ? 7.143 6.873 7.018 1.00 86.50 106 VAL A CA 1
ATOM 804 C C . VAL A 1 106 ? 8.303 7.869 7.062 1.00 86.50 106 VAL A C 1
ATOM 806 O O . VAL A 1 106 ? 8.945 8.109 6.042 1.00 86.50 106 VAL A O 1
ATOM 809 N N . THR A 1 107 ? 8.622 8.418 8.238 1.00 89.44 107 THR A N 1
ATOM 810 C CA . THR A 1 107 ? 9.753 9.349 8.404 1.00 89.44 107 THR A CA 1
ATOM 811 C C . THR A 1 107 ? 11.106 8.662 8.194 1.00 89.44 107 THR A C 1
ATOM 813 O O . THR A 1 107 ? 12.035 9.284 7.682 1.00 89.44 107 THR A O 1
ATOM 816 N N . ALA A 1 108 ? 11.220 7.380 8.550 1.00 87.19 108 ALA A N 1
ATOM 817 C CA . ALA A 1 108 ? 12.414 6.573 8.301 1.00 87.19 108 ALA A CA 1
ATOM 818 C C . ALA A 1 108 ? 12.571 6.149 6.825 1.00 87.19 108 ALA A C 1
ATOM 820 O O . ALA A 1 108 ? 13.643 5.689 6.438 1.00 87.19 108 ALA A O 1
ATOM 821 N N . GLY A 1 109 ? 11.533 6.328 5.997 1.00 82.75 109 GLY A N 1
ATOM 822 C CA . GLY A 1 109 ? 11.495 5.835 4.618 1.00 82.75 109 GLY A CA 1
ATOM 823 C C . GLY A 1 109 ? 11.167 4.342 4.510 1.00 82.75 109 GLY A C 1
ATOM 824 O O . GLY A 1 109 ? 11.339 3.757 3.442 1.00 82.75 109 GLY A O 1
ATOM 825 N N . ASP A 1 110 ? 10.689 3.735 5.597 1.00 84.25 110 ASP A N 1
ATOM 826 C CA . ASP A 1 110 ? 10.290 2.335 5.654 1.00 84.25 110 ASP A CA 1
ATOM 827 C C . ASP A 1 110 ? 8.796 2.160 5.355 1.00 84.25 110 ASP A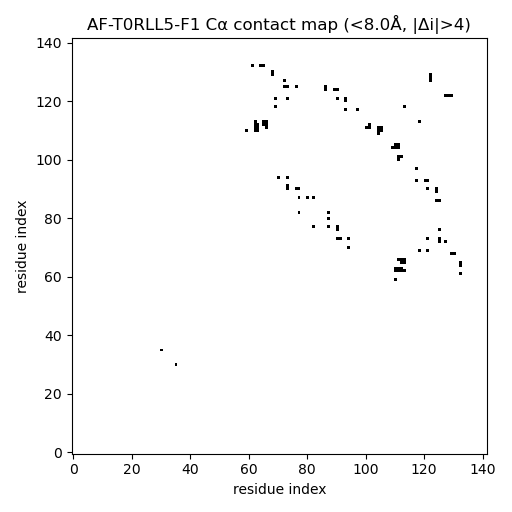 C 1
ATOM 829 O O . ASP A 1 110 ? 7.972 3.062 5.525 1.00 84.25 110 ASP A O 1
ATOM 833 N N . ILE A 1 111 ? 8.427 0.952 4.925 1.00 78.75 111 ILE A N 1
ATOM 834 C CA . ILE A 1 111 ? 7.023 0.586 4.723 1.00 78.75 111 ILE A CA 1
ATOM 835 C C . ILE A 1 111 ? 6.387 0.324 6.097 1.00 78.75 111 ILE A C 1
ATOM 837 O O . ILE A 1 111 ? 6.845 -0.602 6.781 1.00 78.75 111 ILE A O 1
ATOM 841 N N . PRO A 1 112 ? 5.327 1.059 6.488 1.00 79.00 112 PRO A N 1
ATOM 842 C CA . PRO A 1 112 ? 4.626 0.816 7.742 1.00 79.00 112 PRO A CA 1
ATOM 843 C C . PRO A 1 112 ? 4.057 -0.603 7.739 1.00 79.00 112 PRO A C 1
ATOM 845 O O . PRO A 1 112 ? 3.326 -0.987 6.827 1.00 79.00 112 PRO A O 1
ATOM 848 N N . ALA A 1 113 ? 4.432 -1.388 8.742 1.00 78.56 113 ALA A N 1
ATOM 849 C CA . ALA A 1 113 ? 4.031 -2.778 8.894 1.00 78.56 113 ALA A CA 1
ATOM 850 C C . ALA A 1 113 ? 3.444 -2.983 10.285 1.00 78.56 113 ALA A C 1
ATOM 852 O O . ALA A 1 113 ? 3.977 -2.455 11.266 1.00 78.56 113 ALA A O 1
ATOM 853 N N . ALA A 1 114 ? 2.379 -3.777 10.363 1.00 74.12 114 ALA A N 1
ATOM 854 C CA . ALA A 1 114 ? 1.814 -4.167 11.639 1.00 74.12 114 ALA A CA 1
ATOM 855 C C . ALA A 1 114 ? 2.802 -5.092 12.344 1.00 74.12 114 ALA A C 1
ATOM 857 O O . ALA A 1 114 ? 3.300 -6.061 11.771 1.00 74.12 114 ALA A O 1
ATOM 858 N N . SER A 1 115 ? 3.108 -4.802 13.604 1.00 75.44 115 SER A N 1
ATOM 859 C CA . SER A 1 115 ? 3.792 -5.786 14.437 1.00 75.44 115 SER A CA 1
ATOM 860 C C . SER A 1 115 ? 2.782 -6.826 14.927 1.00 75.44 115 SER A C 1
ATOM 862 O O . SER A 1 115 ? 1.653 -6.488 15.281 1.00 75.44 115 SER A O 1
ATOM 864 N N . SER A 1 116 ? 3.202 -8.088 15.037 1.00 72.69 116 SER A N 1
ATOM 865 C CA . SER A 1 116 ? 2.363 -9.171 15.582 1.00 72.69 116 SER A CA 1
ATOM 866 C C . SER A 1 116 ? 1.794 -8.844 16.978 1.00 72.69 116 SER A C 1
ATOM 868 O O . SER A 1 116 ? 0.686 -9.253 17.324 1.00 72.69 116 SER A O 1
ATOM 870 N N . ASN A 1 117 ? 2.502 -8.018 17.759 1.00 75.44 117 ASN A N 1
ATOM 871 C CA . ASN A 1 117 ? 2.013 -7.504 19.040 1.00 75.44 117 ASN A CA 1
ATOM 872 C C . ASN A 1 117 ? 0.830 -6.531 18.888 1.00 75.44 117 ASN A C 1
ATOM 874 O O . ASN A 1 117 ? -0.096 -6.581 19.694 1.00 75.44 117 ASN A O 1
ATOM 878 N N . GLN A 1 118 ? 0.837 -5.662 17.872 1.00 76.75 118 GLN A N 1
ATOM 879 C CA . GLN A 1 118 ? -0.266 -4.732 17.604 1.00 76.75 118 GLN A CA 1
ATOM 880 C C . GLN A 1 118 ? -1.518 -5.478 17.136 1.00 76.75 118 GLN A C 1
ATOM 882 O O . GLN A 1 118 ? -2.615 -5.168 17.593 1.00 76.75 118 GLN A O 1
ATOM 887 N N . GLU A 1 119 ? -1.364 -6.501 16.295 1.00 77.94 119 GLU A N 1
ATOM 888 C CA . GLU A 1 119 ? -2.480 -7.355 15.875 1.00 77.94 119 GLU A CA 1
ATOM 889 C C . GLU A 1 119 ? -3.126 -8.066 17.068 1.00 77.94 119 GLU A C 1
ATOM 891 O O . GLU A 1 119 ? -4.346 -8.016 17.241 1.00 77.94 119 GLU A O 1
ATOM 896 N N . ALA A 1 120 ? -2.308 -8.663 17.941 1.00 76.75 120 ALA A N 1
ATOM 897 C CA . ALA A 1 120 ? -2.783 -9.315 19.157 1.00 76.75 120 ALA A CA 1
ATOM 898 C C . ALA A 1 120 ? -3.482 -8.329 20.108 1.00 76.75 120 ALA A C 1
ATOM 900 O O . ALA A 1 120 ? -4.511 -8.665 20.697 1.00 76.75 120 ALA A O 1
ATOM 901 N N . ALA A 1 121 ? -2.963 -7.105 20.237 1.00 76.62 121 ALA A N 1
ATOM 902 C CA . ALA A 1 121 ? -3.558 -6.068 21.074 1.00 76.62 121 ALA A CA 1
ATOM 903 C C . ALA A 1 121 ? -4.914 -5.585 20.532 1.00 76.62 121 ALA A C 1
ATOM 905 O O . ALA A 1 121 ? -5.856 -5.406 21.307 1.00 76.62 121 ALA A O 1
ATOM 906 N N . VAL A 1 122 ? -5.048 -5.429 19.210 1.00 77.12 122 VAL A N 1
ATOM 907 C CA . VAL A 1 122 ? -6.326 -5.083 18.569 1.00 77.12 122 VAL A CA 1
ATOM 908 C C . VAL A 1 122 ? -7.334 -6.222 18.714 1.00 77.12 122 VAL A C 1
ATOM 910 O O . VAL A 1 122 ? -8.476 -5.958 19.078 1.00 77.12 122 VAL A O 1
ATOM 913 N N . LEU A 1 123 ? -6.919 -7.478 18.518 1.00 77.94 123 LEU A N 1
ATOM 914 C CA . LEU A 1 123 ? -7.787 -8.650 18.680 1.00 77.94 123 LEU A CA 1
ATOM 915 C C . LEU A 1 123 ? -8.252 -8.838 20.136 1.00 77.94 123 LEU A C 1
ATOM 917 O O . LEU A 1 123 ? -9.392 -9.227 20.387 1.00 77.94 123 LEU A O 1
ATOM 921 N N . ALA A 1 124 ? -7.388 -8.532 21.107 1.00 78.56 124 ALA A N 1
ATOM 922 C CA . ALA A 1 124 ? -7.735 -8.561 22.526 1.00 78.56 124 ALA A CA 1
ATOM 923 C C . ALA A 1 124 ? -8.714 -7.438 22.912 1.00 78.56 124 ALA A C 1
ATOM 925 O O . ALA A 1 124 ? -9.602 -7.650 23.737 1.00 78.56 124 ALA A O 1
ATOM 926 N N . ALA A 1 125 ? -8.565 -6.247 22.321 1.00 75.69 125 ALA A N 1
ATOM 927 C CA . ALA A 1 125 ? -9.448 -5.108 22.571 1.00 75.69 125 ALA A CA 1
ATOM 928 C C . ALA A 1 125 ? -10.791 -5.217 21.830 1.00 75.69 125 ALA A C 1
ATOM 930 O O . ALA A 1 125 ? -11.803 -4.686 22.295 1.00 75.69 125 ALA A O 1
ATOM 931 N N . VAL A 1 126 ? -10.802 -5.892 20.679 1.00 74.69 126 VAL A N 1
ATOM 932 C CA . VAL A 1 126 ? -11.952 -6.012 19.789 1.00 74.69 126 VAL A CA 1
ATOM 933 C C . VAL A 1 126 ? -12.077 -7.467 19.321 1.00 74.69 126 VAL A C 1
ATOM 935 O O . VAL A 1 126 ? -11.344 -7.878 18.422 1.00 74.69 126 VAL A O 1
ATOM 938 N N . PRO A 1 127 ? -13.026 -8.253 19.865 1.00 64.75 127 PRO A N 1
ATOM 939 C CA . PRO A 1 127 ? -13.235 -9.642 19.466 1.00 64.75 127 PRO A CA 1
ATOM 940 C C . PRO A 1 127 ? -14.006 -9.711 18.135 1.00 64.75 127 PRO A C 1
ATOM 942 O O . PRO A 1 127 ? -15.135 -10.195 18.072 1.00 64.75 127 PRO A O 1
ATOM 945 N N . LEU A 1 128 ? -13.418 -9.174 17.067 1.00 61.81 128 LEU A N 1
ATOM 946 C CA . LEU A 1 128 ? -13.898 -9.301 15.692 1.00 61.81 128 LEU A CA 1
ATOM 947 C C . LEU A 1 128 ? -12.914 -10.176 14.899 1.00 61.81 128 LEU A C 1
ATOM 949 O O . LEU A 1 128 ? -11.704 -10.053 15.091 1.00 61.81 128 LEU A O 1
ATOM 953 N N . PRO A 1 129 ? -13.401 -11.053 14.003 1.00 57.41 129 PRO A N 1
ATOM 954 C CA . PRO A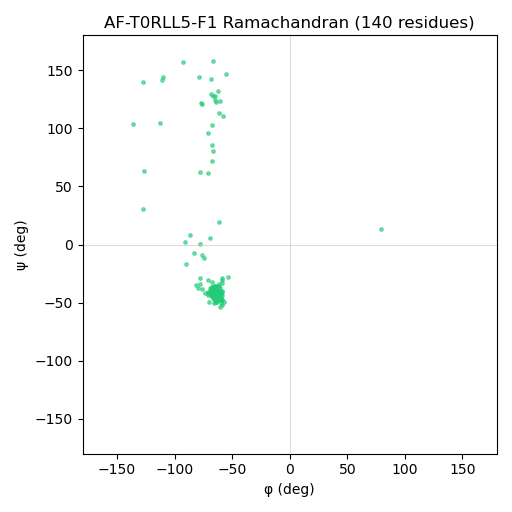 1 129 ? -12.523 -11.819 13.133 1.00 57.41 129 PRO A CA 1
ATOM 955 C C . PRO A 1 129 ? -11.789 -10.872 12.175 1.00 57.41 129 PRO A C 1
ATOM 957 O O . PRO A 1 129 ? -12.421 -10.101 11.451 1.00 57.41 129 PRO A O 1
ATOM 960 N N . LEU A 1 130 ? -10.455 -10.935 12.179 1.00 57.00 130 LEU A N 1
ATOM 961 C CA . LEU A 1 130 ? -9.611 -10.220 11.224 1.00 57.00 130 LEU A CA 1
ATOM 962 C C . LEU A 1 130 ? -9.837 -10.812 9.820 1.00 57.00 130 LEU A C 1
ATOM 964 O O . LEU A 1 130 ? -9.722 -12.032 9.662 1.00 57.00 130 LEU A O 1
ATOM 968 N N . PRO A 1 131 ? -10.146 -10.003 8.791 1.00 59.88 131 PRO A N 1
ATOM 969 C CA . PRO A 1 131 ? -10.090 -10.479 7.417 1.00 59.88 131 PRO A CA 1
ATOM 970 C C . PRO A 1 131 ? -8.633 -10.825 7.088 1.00 59.88 131 PRO A C 1
ATOM 972 O O . PRO A 1 131 ? -7.741 -9.990 7.224 1.00 59.88 131 PRO A O 1
ATOM 975 N N . HIS A 1 132 ? -8.383 -12.072 6.691 1.00 57.25 132 HIS A N 1
ATOM 976 C CA . HIS A 1 132 ? -7.052 -12.500 6.275 1.00 57.25 132 HIS A CA 1
ATOM 977 C C . HIS A 1 132 ? -6.680 -11.820 4.952 1.00 57.25 132 HIS A C 1
ATOM 979 O O . HIS A 1 132 ? -7.524 -11.662 4.064 1.00 57.25 132 HIS A O 1
ATOM 985 N N . ALA A 1 133 ? -5.413 -11.434 4.800 1.00 51.53 133 ALA A N 1
ATOM 986 C CA . ALA A 1 133 ? -4.906 -10.953 3.522 1.00 51.53 133 ALA A CA 1
ATOM 987 C C . ALA A 1 133 ? -5.165 -12.002 2.417 1.00 51.53 133 ALA A C 1
ATOM 989 O O . ALA A 1 133 ? -5.154 -13.210 2.698 1.00 51.53 133 ALA A O 1
ATOM 990 N N . PRO A 1 134 ? -5.418 -11.588 1.163 1.00 49.88 134 PRO A N 1
ATOM 991 C CA . PRO A 1 134 ? -5.456 -12.526 0.050 1.00 49.88 134 PRO A CA 1
ATOM 992 C C . PRO A 1 134 ? -4.072 -13.174 -0.077 1.00 49.88 134 PRO A C 1
ATOM 994 O O . PRO A 1 134 ? -3.082 -12.500 -0.360 1.00 49.88 134 PRO A O 1
ATOM 997 N N . SER A 1 135 ? -3.987 -14.482 0.184 1.00 47.94 135 SER A N 1
ATOM 998 C CA . SER A 1 135 ? -2.731 -15.212 0.036 1.00 47.94 135 SER A CA 1
ATOM 999 C C . SER A 1 135 ? -2.333 -15.204 -1.438 1.00 47.94 135 SER A C 1
ATOM 1001 O O . SER A 1 135 ? -3.121 -15.586 -2.300 1.00 47.94 135 SER A O 1
ATOM 1003 N N . THR A 1 136 ? -1.107 -14.796 -1.742 1.00 53.12 136 THR A N 1
ATOM 1004 C CA . THR A 1 136 ? -0.572 -14.692 -3.109 1.00 53.12 136 THR A CA 1
ATOM 1005 C C . THR A 1 136 ? -0.348 -16.045 -3.803 1.00 53.12 136 THR A C 1
ATOM 1007 O O . THR A 1 136 ? 0.163 -16.077 -4.920 1.00 53.12 136 THR A O 1
ATOM 1010 N N . ASN A 1 137 ? -0.750 -17.164 -3.189 1.00 49.00 137 ASN A N 1
ATOM 1011 C CA . ASN A 1 137 ? -0.577 -18.510 -3.743 1.00 49.00 137 ASN A CA 1
ATOM 1012 C C . ASN A 1 137 ? -1.558 -18.876 -4.871 1.00 49.00 137 ASN A C 1
ATOM 1014 O O . ASN A 1 137 ? -1.345 -19.891 -5.529 1.00 49.00 137 ASN A O 1
ATOM 1018 N N . ASP A 1 138 ? -2.581 -18.064 -5.143 1.00 45.72 138 ASP A N 1
ATOM 1019 C CA . ASP A 1 138 ? -3.570 -18.361 -6.194 1.00 45.72 138 ASP A CA 1
ATOM 1020 C C . ASP A 1 138 ? -3.217 -17.776 -7.578 1.00 45.72 138 ASP A C 1
ATOM 1022 O O . ASP A 1 138 ? -3.959 -17.962 -8.537 1.00 45.72 138 ASP A O 1
ATOM 1026 N N . ALA A 1 139 ? -2.067 -17.107 -7.732 1.00 48.22 139 ALA A N 1
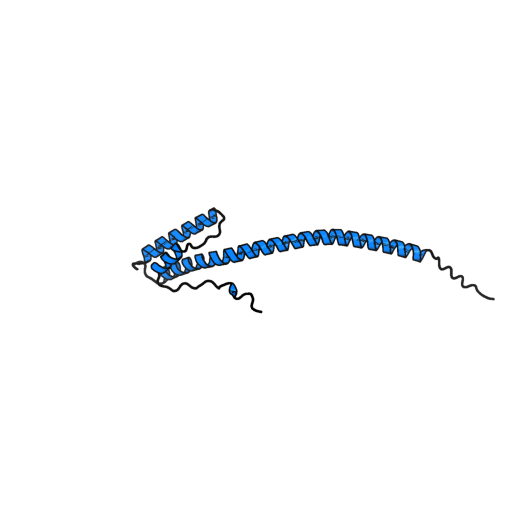ATOM 1027 C CA . ALA A 1 139 ? -1.697 -16.419 -8.977 1.00 48.22 139 ALA A CA 1
ATOM 1028 C C . ALA A 1 139 ? -0.974 -17.290 -10.036 1.00 48.22 139 ALA A C 1
ATOM 1030 O O . ALA A 1 139 ? -0.496 -16.754 -11.034 1.00 48.22 139 ALA A O 1
ATOM 1031 N N . HIS A 1 140 ? -0.875 -18.614 -9.854 1.00 45.66 140 HIS A N 1
ATOM 1032 C CA . HIS A 1 140 ? -0.151 -19.512 -10.779 1.00 45.66 140 HIS A CA 1
ATOM 1033 C C . HIS A 1 140 ? -0.965 -20.717 -11.273 1.00 45.66 140 HIS A C 1
ATOM 1035 O O . HIS A 1 140 ? -0.402 -21.777 -11.548 1.00 45.66 140 HIS A O 1
ATOM 1041 N N . LYS A 1 141 ? -2.289 -20.580 -11.392 1.00 44.84 141 LYS A N 1
ATOM 1042 C CA . LYS A 1 141 ? -3.143 -21.654 -11.910 1.00 44.84 141 LYS A CA 1
ATOM 1043 C C . LYS A 1 141 ? -4.023 -21.198 -13.072 1.00 44.84 141 LYS A C 1
ATOM 1045 O O . LYS A 1 141 ? -5.238 -21.263 -12.951 1.00 44.84 141 LYS A O 1
ATOM 1050 N N . GLU A 1 142 ? -3.404 -20.802 -14.181 1.00 38.81 142 GLU A N 1
ATOM 1051 C CA . GLU A 1 142 ? -3.985 -20.871 -15.535 1.00 38.81 142 GLU A CA 1
ATOM 1052 C C . GLU A 1 142 ? -2.907 -21.253 -16.553 1.00 38.81 142 GLU A C 1
ATOM 1054 O O . GLU A 1 142 ? -1.766 -20.749 -16.423 1.00 38.81 142 GLU A O 1
#